Protein AF-A0AAP6BKJ6-F1 (afdb_monomer_lite)

Organism: NCBI:txid42234

pLDDT: mean 84.95, std 11.34, range [38.75, 95.5]

Structure (mmCIF, N/CA/C/O backbone):
data_AF-A0AAP6BKJ6-F1
#
_entry.id   AF-A0AAP6BKJ6-F1
#
loop_
_atom_site.group_PDB
_atom_site.id
_atom_site.type_symbol
_atom_site.label_atom_id
_atom_site.label_alt_id
_atom_site.label_comp_id
_atom_site.label_asym_id
_atom_site.label_entity_id
_atom_site.label_seq_id
_atom_site.pdbx_PDB_ins_code
_atom_site.Cartn_x
_atom_site.Cartn_y
_atom_site.Cartn_z
_atom_site.occupancy
_atom_site.B_iso_or_equiv
_atom_site.auth_seq_id
_atom_site.auth_comp_id
_atom_site.auth_asym_id
_atom_site.auth_atom_id
_atom_site.pdbx_PDB_model_num
ATOM 1 N N . MET A 1 1 ? 22.893 -10.523 -31.344 1.00 38.75 1 MET A N 1
ATOM 2 C CA . MET A 1 1 ? 22.260 -9.646 -30.336 1.00 38.75 1 MET A CA 1
ATOM 3 C C . MET A 1 1 ? 22.453 -10.293 -28.980 1.00 38.75 1 MET A C 1
ATOM 5 O O . MET A 1 1 ? 22.225 -11.489 -28.853 1.00 38.75 1 MET A O 1
ATOM 9 N N . SER A 1 2 ? 23.030 -9.544 -28.049 1.00 39.72 2 SER A N 1
ATOM 10 C CA . SER A 1 2 ? 23.683 -10.006 -26.824 1.00 39.72 2 SER A CA 1
ATOM 11 C C . SER A 1 2 ? 22.704 -10.563 -25.786 1.00 39.72 2 SER A C 1
ATOM 13 O O . SER A 1 2 ? 21.820 -9.877 -25.282 1.00 39.72 2 SER A O 1
ATOM 15 N N . THR A 1 3 ? 22.949 -11.812 -25.407 1.00 44.25 3 THR A N 1
ATOM 16 C CA . THR A 1 3 ? 22.310 -12.605 -24.345 1.00 44.25 3 THR A CA 1
ATOM 17 C C . THR A 1 3 ? 22.434 -11.997 -22.936 1.00 44.25 3 THR A C 1
ATOM 19 O O . THR A 1 3 ? 21.859 -12.519 -21.986 1.00 44.25 3 THR A O 1
ATOM 22 N N . GLU A 1 4 ? 23.152 -10.882 -22.778 1.00 43.00 4 GLU A N 1
ATOM 23 C CA . GLU A 1 4 ? 23.374 -10.203 -21.495 1.00 43.00 4 GLU A CA 1
ATOM 24 C C . GLU A 1 4 ? 22.176 -9.367 -21.023 1.00 43.00 4 GLU A C 1
ATOM 26 O O . GLU A 1 4 ? 21.979 -9.232 -19.814 1.00 43.00 4 GLU A O 1
ATOM 31 N N . LEU A 1 5 ? 21.316 -8.890 -21.934 1.00 44.06 5 LEU A N 1
ATOM 32 C CA . LEU A 1 5 ? 20.074 -8.175 -21.587 1.00 44.06 5 LEU A CA 1
ATOM 33 C C . LEU A 1 5 ? 19.079 -9.050 -20.805 1.00 44.06 5 LEU A C 1
ATOM 35 O O . LEU A 1 5 ? 18.274 -8.544 -20.026 1.00 44.06 5 LEU A O 1
ATOM 39 N N . VAL A 1 6 ? 19.195 -10.374 -20.940 1.00 47.41 6 VAL A N 1
ATOM 40 C CA . VAL A 1 6 ? 18.388 -11.361 -20.205 1.00 47.41 6 VAL A CA 1
ATOM 41 C C . VAL A 1 6 ? 18.840 -11.486 -18.740 1.00 47.41 6 VAL A C 1
ATOM 43 O O . VAL A 1 6 ? 18.079 -11.945 -17.892 1.00 47.41 6 VAL A O 1
ATOM 46 N N . SER A 1 7 ? 20.051 -11.033 -18.393 1.00 52.28 7 SER A N 1
ATOM 47 C CA . SER A 1 7 ? 20.597 -11.194 -17.037 1.00 52.28 7 SER A CA 1
ATOM 48 C C . SER A 1 7 ? 20.082 -10.163 -16.023 1.00 52.28 7 SER A C 1
ATOM 50 O O . SER A 1 7 ? 20.178 -10.391 -14.815 1.00 52.28 7 SER A O 1
ATOM 52 N N . ARG A 1 8 ? 19.520 -9.031 -16.481 1.00 65.62 8 ARG A N 1
ATOM 53 C CA . ARG A 1 8 ? 18.979 -7.966 -15.616 1.00 65.62 8 ARG A CA 1
ATOM 54 C C . ARG A 1 8 ? 17.754 -7.299 -16.255 1.00 65.62 8 ARG A C 1
ATOM 56 O O . ARG A 1 8 ? 17.889 -6.229 -16.843 1.00 65.62 8 ARG A O 1
ATOM 63 N N . PRO A 1 9 ? 16.548 -7.858 -16.075 1.00 69.69 9 PRO A N 1
ATOM 64 C CA . PRO A 1 9 ? 15.311 -7.331 -16.665 1.00 69.69 9 PRO A CA 1
ATOM 65 C C . PRO A 1 9 ? 15.037 -5.847 -16.376 1.00 69.69 9 PRO A C 1
ATOM 67 O O . PRO A 1 9 ? 14.490 -5.135 -17.208 1.00 69.69 9 PRO A O 1
ATOM 70 N N . VAL A 1 10 ? 15.481 -5.351 -15.217 1.00 70.62 10 VAL A N 1
ATOM 71 C CA . VAL A 1 10 ? 15.389 -3.927 -14.847 1.00 70.62 10 VAL A CA 1
ATOM 72 C C . VAL A 1 10 ? 16.230 -3.036 -15.772 1.00 70.62 10 VAL A C 1
ATOM 74 O O . VAL A 1 10 ? 15.776 -1.965 -16.162 1.00 70.62 10 VAL A O 1
ATOM 77 N N . MET A 1 11 ? 17.424 -3.490 -16.168 1.00 74.00 11 MET A N 1
ATOM 78 C CA . MET A 1 11 ? 18.285 -2.760 -17.106 1.00 74.00 11 MET A CA 1
ATOM 79 C C . MET A 1 11 ? 17.674 -2.716 -18.506 1.00 74.00 11 MET A C 1
ATOM 81 O O . MET A 1 11 ? 17.816 -1.711 -19.190 1.00 74.00 11 MET A O 1
ATOM 85 N N . ALA A 1 12 ? 16.961 -3.772 -18.913 1.00 78.56 12 ALA A N 1
ATOM 86 C CA . ALA A 1 12 ? 16.287 -3.817 -20.208 1.00 78.56 12 ALA A CA 1
ATOM 87 C C . ALA A 1 12 ? 15.182 -2.752 -20.318 1.00 78.56 12 ALA A C 1
ATOM 89 O O . ALA A 1 12 ? 15.051 -2.116 -21.358 1.00 78.56 12 ALA A O 1
ATOM 90 N N . VAL A 1 13 ? 14.434 -2.493 -19.237 1.00 81.75 13 VAL A N 1
ATOM 91 C CA . VAL A 1 13 ? 13.440 -1.404 -19.187 1.00 81.75 13 VAL A CA 1
ATOM 92 C C . VAL A 1 13 ? 14.108 -0.033 -19.309 1.00 81.75 13 VAL A C 1
ATOM 94 O O . VAL A 1 13 ? 13.631 0.827 -20.050 1.00 81.75 13 VAL A O 1
ATOM 97 N N . GLU A 1 14 ? 15.191 0.195 -18.562 1.00 79.12 14 GLU A N 1
ATOM 98 C CA . GLU A 1 14 ? 15.910 1.474 -18.578 1.00 79.12 14 GLU A CA 1
ATOM 99 C C . GLU A 1 14 ? 16.555 1.737 -19.943 1.00 79.12 14 GLU A C 1
ATOM 101 O O . GLU A 1 14 ? 16.423 2.839 -20.474 1.00 79.12 14 GLU A O 1
ATOM 106 N N . GLN A 1 15 ? 17.176 0.718 -20.537 1.00 83.81 15 GLN A N 1
ATOM 107 C CA . GLN A 1 15 ? 17.765 0.790 -21.870 1.00 83.81 15 GLN A CA 1
ATOM 108 C C . GLN A 1 15 ? 16.701 1.037 -22.943 1.00 83.81 15 GLN A C 1
ATOM 110 O O . GLN A 1 15 ? 16.871 1.935 -23.762 1.00 83.81 15 GLN A O 1
ATOM 115 N N . PHE A 1 16 ? 15.566 0.331 -22.891 1.00 85.19 16 PHE A N 1
ATOM 116 C CA . PHE A 1 16 ? 14.468 0.539 -23.836 1.00 85.19 16 PHE A CA 1
ATOM 117 C C . PHE A 1 16 ? 13.996 2.001 -23.848 1.00 85.19 16 PHE A C 1
ATOM 119 O O . PHE A 1 16 ? 13.832 2.594 -24.914 1.00 85.19 16 PHE A O 1
ATOM 126 N N . ARG A 1 17 ? 13.849 2.617 -22.663 1.00 83.56 17 ARG A N 1
ATOM 127 C CA . ARG A 1 17 ? 13.487 4.041 -22.542 1.00 83.56 17 ARG A CA 1
ATOM 128 C C . ARG A 1 17 ? 14.554 4.981 -23.103 1.00 83.56 17 ARG A C 1
ATOM 130 O O . ARG A 1 17 ? 14.202 6.019 -23.647 1.00 83.56 17 ARG A O 1
ATOM 137 N N . GLN A 1 18 ? 15.835 4.657 -22.940 1.00 85.50 18 GLN A N 1
ATOM 138 C CA . GLN A 1 18 ? 16.924 5.469 -23.495 1.00 85.50 18 GLN A CA 1
ATOM 139 C C . GLN A 1 18 ? 16.952 5.410 -25.026 1.00 85.50 18 GLN A C 1
ATOM 141 O O . GLN A 1 18 ? 17.227 6.420 -25.664 1.00 85.50 18 GLN A O 1
ATOM 146 N N . GLU A 1 19 ? 16.646 4.248 -25.603 1.00 86.62 19 GLU A N 1
ATOM 147 C CA . GLU A 1 19 ? 16.656 4.030 -27.053 1.00 86.62 19 GLU A CA 1
ATOM 148 C C . GLU A 1 19 ? 15.455 4.672 -27.767 1.00 86.62 19 GLU A C 1
ATOM 150 O O . GLU A 1 19 ? 15.617 5.188 -28.869 1.00 86.62 19 GLU A O 1
ATOM 155 N N . HIS A 1 20 ? 14.271 4.682 -27.141 1.00 86.06 20 HIS A N 1
ATOM 156 C CA . HIS A 1 20 ? 13.017 5.126 -27.777 1.00 86.06 20 HIS A CA 1
ATOM 157 C C . HIS A 1 20 ? 12.578 6.542 -27.369 1.00 86.06 20 HIS A C 1
ATOM 159 O O . HIS A 1 20 ? 11.545 7.024 -27.824 1.00 86.06 20 HIS A O 1
ATOM 165 N N . GLY A 1 21 ? 13.351 7.231 -26.524 1.00 82.44 21 GLY A N 1
ATOM 166 C CA . GLY A 1 21 ? 13.075 8.613 -26.131 1.00 82.44 21 GLY A CA 1
ATOM 167 C C . GLY A 1 21 ? 11.824 8.776 -25.259 1.00 82.44 21 GLY A C 1
ATOM 168 O O . GLY A 1 21 ? 11.444 7.878 -24.499 1.00 82.44 21 GLY A O 1
ATOM 169 N N . ASP A 1 22 ? 11.202 9.954 -25.325 1.00 83.56 22 ASP A N 1
ATOM 170 C CA . ASP A 1 22 ? 10.054 10.297 -24.483 1.00 83.56 22 ASP A CA 1
ATOM 171 C C . ASP A 1 22 ? 8.813 9.473 -24.830 1.00 83.56 22 ASP A C 1
ATOM 173 O O . ASP A 1 22 ? 8.519 9.225 -25.998 1.00 83.56 22 ASP A O 1
ATOM 177 N N . VAL A 1 23 ? 8.045 9.109 -23.799 1.00 79.25 23 VAL A N 1
ATOM 178 C CA . VAL A 1 23 ? 6.846 8.256 -23.912 1.00 79.25 23 VAL A CA 1
ATOM 179 C C . VAL A 1 23 ? 5.826 8.821 -24.902 1.00 79.25 23 VAL A C 1
ATOM 181 O O . VAL A 1 23 ? 5.151 8.063 -25.588 1.00 79.25 23 VAL A O 1
ATOM 184 N N . ASP A 1 24 ? 5.755 10.146 -25.026 1.00 82.50 24 ASP A N 1
ATOM 185 C CA . ASP A 1 24 ? 4.833 10.829 -25.937 1.00 82.50 24 ASP A CA 1
ATOM 186 C C . ASP A 1 24 ? 5.165 10.592 -27.424 1.00 82.50 24 ASP A C 1
ATOM 188 O O . ASP A 1 24 ? 4.322 10.824 -28.289 1.00 82.50 24 ASP A O 1
ATOM 192 N N . SER A 1 25 ? 6.377 10.114 -27.729 1.00 85.25 25 SER A N 1
ATOM 193 C CA . SER A 1 25 ? 6.813 9.739 -29.083 1.00 85.25 25 SER A CA 1
ATOM 194 C C . SER A 1 25 ? 6.706 8.243 -29.380 1.00 85.25 25 SER A C 1
ATOM 196 O O . SER A 1 25 ? 7.019 7.817 -30.491 1.00 85.25 25 SER A O 1
ATOM 198 N N . TRP A 1 26 ? 6.267 7.440 -28.410 1.00 90.31 26 TRP A N 1
ATOM 199 C CA . TRP A 1 26 ? 6.225 5.991 -28.562 1.00 90.31 26 TRP A CA 1
ATOM 200 C C . TRP A 1 26 ? 5.086 5.553 -29.475 1.00 90.31 26 TRP A C 1
ATOM 202 O O . TRP A 1 26 ? 3.950 6.025 -29.373 1.00 90.31 26 TRP A O 1
ATOM 212 N N . SER A 1 27 ? 5.378 4.588 -30.345 1.00 90.69 27 SER A N 1
ATOM 213 C CA . SER A 1 27 ? 4.337 3.887 -31.087 1.00 90.69 27 SER A CA 1
ATOM 214 C C . SER A 1 27 ? 3.535 2.959 -30.163 1.00 90.69 27 SER A C 1
ATOM 216 O O . SER A 1 27 ? 3.947 2.634 -29.046 1.00 90.69 27 SER A O 1
ATOM 218 N N . SER A 1 28 ? 2.388 2.469 -30.641 1.00 88.56 28 SER A N 1
ATOM 219 C CA . SER A 1 28 ? 1.618 1.448 -29.915 1.00 88.56 28 SER A CA 1
ATOM 220 C C . SER A 1 28 ? 2.429 0.170 -29.675 1.00 88.56 28 SER A C 1
ATOM 222 O O . SER A 1 28 ? 2.273 -0.468 -28.639 1.00 88.56 28 SER A O 1
ATOM 224 N N . VAL A 1 29 ? 3.327 -0.174 -30.604 1.00 88.44 29 VAL A N 1
ATOM 225 C CA . VAL A 1 29 ? 4.217 -1.336 -30.490 1.00 88.44 29 VAL A CA 1
ATOM 226 C C . VAL A 1 29 ? 5.274 -1.101 -29.412 1.00 88.44 29 VAL A C 1
ATOM 228 O O . VAL A 1 29 ? 5.500 -1.978 -28.581 1.00 88.44 29 VAL A O 1
ATOM 231 N N . ASP A 1 30 ? 5.868 0.094 -29.359 1.00 87.50 30 ASP A N 1
ATOM 232 C CA . ASP A 1 30 ? 6.845 0.440 -28.318 1.00 87.50 30 ASP A CA 1
ATOM 233 C C . ASP A 1 30 ? 6.208 0.399 -26.929 1.00 87.50 30 ASP A C 1
ATOM 235 O O . ASP A 1 30 ? 6.808 -0.084 -25.967 1.00 87.50 30 ASP A O 1
ATOM 239 N N . TRP A 1 31 ? 4.954 0.848 -26.832 1.00 87.50 31 TRP A N 1
ATOM 240 C CA . TRP A 1 31 ? 4.179 0.755 -25.605 1.00 87.50 31 TRP A CA 1
ATOM 241 C C . TRP A 1 31 ? 3.956 -0.700 -25.170 1.00 87.50 31 TRP A C 1
ATOM 243 O O . TRP A 1 31 ? 4.204 -1.030 -24.011 1.00 87.50 31 TRP A O 1
ATOM 253 N N . GLU A 1 32 ? 3.537 -1.586 -26.076 1.00 88.19 32 GLU A N 1
ATOM 254 C CA . GLU A 1 32 ? 3.337 -3.013 -25.778 1.00 88.19 32 GLU A CA 1
ATOM 255 C C . GLU A 1 32 ? 4.636 -3.708 -25.347 1.00 88.19 32 GLU A C 1
ATOM 257 O O . GLU A 1 32 ? 4.659 -4.430 -24.345 1.00 88.19 32 GLU A O 1
ATOM 262 N N . VAL A 1 33 ? 5.742 -3.455 -26.054 1.00 86.69 33 VAL A N 1
ATOM 263 C CA . VAL A 1 33 ? 7.060 -4.000 -25.699 1.00 86.69 33 VAL A CA 1
ATOM 264 C C . VAL A 1 33 ? 7.503 -3.481 -24.333 1.00 86.69 33 VAL A C 1
ATOM 266 O O . VAL A 1 33 ? 7.953 -4.266 -23.493 1.00 86.69 33 VAL A O 1
ATOM 269 N N . HIS A 1 34 ? 7.315 -2.189 -24.060 1.00 86.12 34 HIS A N 1
ATOM 270 C CA . HIS A 1 34 ? 7.621 -1.613 -22.757 1.00 86.12 34 HIS A CA 1
ATOM 271 C C . HIS A 1 34 ? 6.796 -2.243 -21.629 1.00 86.12 34 HIS A C 1
ATOM 273 O O . HIS A 1 34 ? 7.352 -2.552 -20.574 1.00 86.12 34 HIS A O 1
ATOM 279 N N . GLN A 1 35 ? 5.492 -2.467 -21.834 1.00 86.75 35 GLN A N 1
ATOM 280 C CA . GLN A 1 35 ? 4.629 -3.124 -20.844 1.00 86.75 35 GLN A CA 1
ATOM 281 C C . GLN A 1 35 ? 5.111 -4.546 -20.535 1.00 86.75 35 GLN A C 1
ATOM 283 O O . GLN A 1 35 ? 5.244 -4.900 -19.363 1.00 86.75 35 GLN A O 1
ATOM 288 N N . ASN A 1 36 ? 5.466 -5.323 -21.561 1.00 86.44 36 ASN A N 1
ATOM 289 C CA . ASN A 1 36 ? 6.007 -6.672 -21.381 1.00 86.44 36 ASN A CA 1
ATOM 290 C C . ASN A 1 36 ? 7.334 -6.656 -20.607 1.00 86.44 36 ASN A C 1
ATOM 292 O O . ASN A 1 36 ? 7.530 -7.436 -19.673 1.00 86.44 36 ASN A O 1
ATOM 296 N N . LEU A 1 37 ? 8.243 -5.735 -20.942 1.00 83.88 37 LEU A N 1
ATOM 297 C CA . LEU A 1 37 ? 9.508 -5.575 -20.219 1.00 83.88 37 LEU A CA 1
ATOM 298 C C . LEU A 1 37 ? 9.284 -5.164 -18.760 1.00 83.88 37 LEU A C 1
ATOM 300 O O . LEU A 1 37 ? 9.953 -5.685 -17.866 1.00 83.88 37 LEU A O 1
ATOM 304 N N . MET A 1 38 ? 8.328 -4.270 -18.504 1.00 83.44 38 MET A N 1
ATOM 305 C CA . MET A 1 38 ? 7.940 -3.858 -17.156 1.00 83.44 38 MET A CA 1
ATOM 306 C C . MET A 1 38 ? 7.366 -5.020 -16.346 1.00 83.44 38 MET A C 1
ATOM 308 O O . MET A 1 38 ? 7.751 -5.192 -15.191 1.00 83.44 38 MET A O 1
ATOM 312 N N . GLU A 1 39 ? 6.493 -5.840 -16.932 1.00 84.19 39 GLU A N 1
ATOM 313 C CA . GLU A 1 39 ? 5.933 -7.020 -16.269 1.00 84.19 39 GLU A CA 1
ATOM 314 C C . GLU A 1 39 ? 7.035 -8.010 -15.865 1.00 84.19 39 GLU A C 1
ATOM 316 O O . GLU A 1 39 ? 7.102 -8.442 -14.708 1.00 84.19 39 GLU A O 1
ATOM 321 N N . ILE A 1 40 ? 7.968 -8.291 -16.781 1.00 81.38 40 ILE A N 1
ATOM 322 C CA . ILE A 1 40 ? 9.125 -9.148 -16.504 1.00 81.38 40 ILE A CA 1
ATOM 323 C C . ILE A 1 40 ? 10.004 -8.517 -15.416 1.00 81.38 40 ILE A C 1
ATOM 325 O O . ILE A 1 40 ? 10.401 -9.203 -14.473 1.00 81.38 40 ILE A O 1
ATOM 329 N N . ALA A 1 41 ? 10.298 -7.217 -15.491 1.00 81.62 41 ALA A N 1
ATOM 330 C CA . ALA A 1 41 ? 11.128 -6.531 -14.502 1.00 81.62 41 ALA A CA 1
ATOM 331 C C . ALA A 1 41 ? 10.510 -6.561 -13.097 1.00 81.62 41 ALA A C 1
ATOM 333 O O . ALA A 1 41 ? 11.206 -6.876 -12.129 1.00 81.62 41 ALA A O 1
ATOM 334 N N . VAL A 1 42 ? 9.199 -6.329 -12.991 1.00 83.06 42 VAL A N 1
ATOM 335 C CA . VAL A 1 42 ? 8.438 -6.407 -11.735 1.00 83.06 42 VAL A CA 1
ATOM 336 C C . VAL A 1 42 ? 8.536 -7.797 -11.107 1.00 83.06 42 VAL A C 1
ATOM 338 O O . VAL A 1 42 ? 8.655 -7.911 -9.885 1.00 83.06 42 VAL A O 1
ATOM 341 N N . ALA A 1 43 ? 8.522 -8.858 -11.916 1.00 80.50 43 ALA A N 1
ATOM 342 C CA . ALA A 1 43 ? 8.652 -10.226 -11.422 1.00 80.50 43 ALA A CA 1
ATOM 343 C C . ALA A 1 43 ? 10.044 -10.528 -10.828 1.00 80.50 43 ALA A C 1
ATOM 345 O O . ALA A 1 43 ? 10.163 -11.377 -9.943 1.00 80.50 43 ALA A O 1
ATOM 346 N N . HIS A 1 44 ? 11.089 -9.825 -11.275 1.00 80.88 44 HIS A N 1
ATOM 347 C CA . HIS A 1 44 ? 12.476 -10.106 -10.892 1.00 80.88 44 HIS A CA 1
ATOM 348 C C . HIS A 1 44 ? 12.993 -9.257 -9.724 1.00 80.88 44 HIS A C 1
ATOM 350 O O . HIS A 1 44 ? 13.998 -9.622 -9.109 1.00 80.88 44 HIS A O 1
ATOM 356 N N . GLY A 1 45 ? 12.314 -8.166 -9.362 1.00 78.62 45 GLY A N 1
ATOM 357 C CA . GLY A 1 45 ? 12.628 -7.420 -8.147 1.00 78.62 45 GLY A CA 1
ATOM 358 C C . GLY A 1 45 ? 12.315 -5.927 -8.214 1.00 78.62 45 GLY A C 1
ATOM 359 O O . GLY A 1 45 ? 11.672 -5.461 -9.152 1.00 78.62 45 GLY A O 1
ATOM 360 N N . PRO A 1 46 ? 12.762 -5.161 -7.201 1.00 82.50 46 PRO A N 1
ATOM 361 C CA . PRO A 1 46 ? 12.500 -3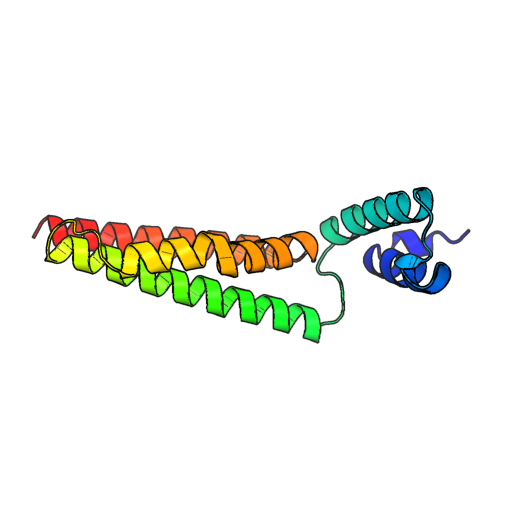.735 -7.128 1.00 82.50 46 PRO A CA 1
ATOM 362 C C . PRO A 1 46 ? 13.160 -2.976 -8.289 1.00 82.50 46 PRO A C 1
ATOM 364 O O . PRO A 1 46 ? 14.373 -3.040 -8.475 1.00 82.50 46 PRO A O 1
ATOM 367 N N . ILE A 1 47 ? 12.356 -2.210 -9.022 1.00 81.38 47 ILE A N 1
ATOM 368 C CA . ILE A 1 47 ? 12.766 -1.386 -10.160 1.00 81.38 47 ILE A CA 1
ATOM 369 C C . ILE A 1 47 ? 13.294 -0.030 -9.671 1.00 81.38 47 ILE A C 1
ATOM 371 O O . ILE A 1 47 ? 12.651 0.669 -8.875 1.00 81.38 47 ILE A O 1
ATOM 375 N N . GLY A 1 48 ? 14.449 0.378 -10.195 1.00 75.38 48 GLY A N 1
ATOM 376 C CA . GLY A 1 48 ? 15.102 1.654 -9.907 1.00 75.38 48 GLY A CA 1
ATOM 377 C C . GLY A 1 48 ? 16.057 1.626 -8.708 1.00 75.38 48 GLY A C 1
ATOM 378 O O . GLY A 1 48 ? 16.150 0.660 -7.951 1.00 75.38 48 GLY A O 1
ATOM 379 N N . GLY A 1 49 ? 16.791 2.727 -8.531 1.00 80.12 49 GLY A N 1
ATOM 380 C CA . GLY A 1 49 ? 17.872 2.818 -7.547 1.00 80.12 49 GLY A CA 1
ATOM 381 C C . GLY A 1 49 ? 17.441 2.675 -6.079 1.00 80.12 49 GLY A C 1
ATOM 382 O O . GLY A 1 49 ? 16.285 2.893 -5.703 1.00 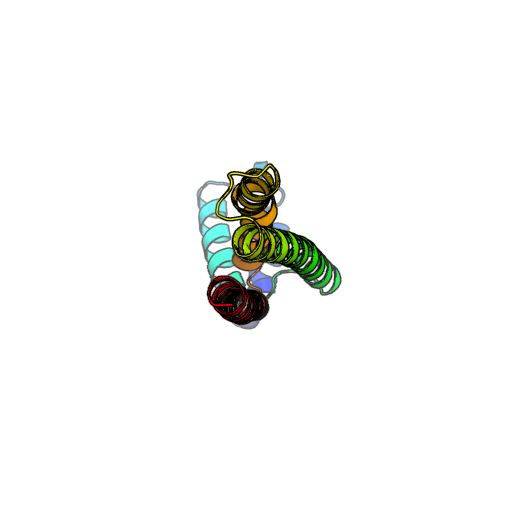80.12 49 GLY A O 1
ATOM 383 N N . LEU A 1 50 ? 18.420 2.386 -5.211 1.00 84.56 50 LEU A N 1
ATOM 384 C CA . LEU A 1 50 ? 18.226 2.153 -3.770 1.00 84.56 50 LEU A CA 1
ATOM 385 C C . LEU A 1 50 ? 17.427 3.261 -3.069 1.00 84.56 50 LEU A C 1
ATOM 387 O O . LEU A 1 50 ? 16.544 2.965 -2.266 1.00 84.56 50 LEU A O 1
ATOM 391 N N . ARG A 1 51 ? 17.695 4.535 -3.391 1.00 86.62 51 ARG A N 1
ATOM 392 C CA . ARG A 1 51 ? 16.991 5.686 -2.797 1.00 86.62 51 ARG A CA 1
ATOM 393 C C . ARG A 1 51 ? 15.506 5.713 -3.160 1.00 86.62 51 ARG A C 1
ATOM 395 O O . ARG A 1 51 ? 14.676 5.952 -2.288 1.00 86.62 51 ARG A O 1
ATOM 402 N N . ALA A 1 52 ? 15.166 5.435 -4.419 1.00 85.31 52 ALA A N 1
ATOM 403 C CA . ALA A 1 52 ? 13.778 5.401 -4.874 1.00 85.31 52 ALA A CA 1
ATOM 404 C C . ALA A 1 52 ? 13.012 4.251 -4.203 1.00 85.31 52 ALA A C 1
ATOM 406 O O . ALA A 1 52 ? 11.901 4.446 -3.707 1.00 85.31 52 ALA A O 1
ATOM 407 N N . THR A 1 53 ? 13.643 3.078 -4.108 1.00 89.00 53 THR A N 1
ATOM 408 C CA . THR A 1 53 ? 13.095 1.921 -3.390 1.00 89.00 53 THR A CA 1
ATOM 409 C C . THR A 1 53 ? 12.879 2.233 -1.910 1.00 89.00 53 THR A C 1
ATOM 411 O O . THR A 1 53 ? 11.773 2.048 -1.404 1.00 89.00 53 THR A O 1
ATOM 414 N N . ALA A 1 54 ? 13.879 2.789 -1.221 1.00 90.25 54 ALA A N 1
ATOM 415 C CA . ALA A 1 54 ? 13.758 3.183 0.182 1.00 90.25 54 ALA A CA 1
ATOM 416 C C . ALA A 1 54 ? 12.641 4.218 0.406 1.00 90.25 54 ALA A C 1
ATOM 418 O O . ALA A 1 54 ? 11.844 4.065 1.329 1.00 90.25 54 ALA A O 1
ATOM 419 N N . GLY A 1 55 ? 12.528 5.222 -0.470 1.00 92.44 55 GLY A N 1
ATOM 420 C CA . GLY A 1 55 ? 11.463 6.224 -0.410 1.00 92.44 55 GLY A CA 1
ATOM 421 C C . GLY A 1 55 ? 10.066 5.610 -0.539 1.00 92.44 55 GLY A C 1
ATOM 422 O O . GLY A 1 55 ? 9.189 5.897 0.276 1.00 92.44 55 GLY A O 1
ATOM 423 N N . ARG A 1 56 ? 9.858 4.703 -1.505 1.00 91.19 56 ARG A N 1
ATOM 424 C CA . ARG A 1 56 ? 8.579 3.981 -1.656 1.00 91.19 56 ARG A CA 1
ATOM 425 C C . ARG A 1 56 ? 8.245 3.145 -0.420 1.00 91.19 56 ARG A C 1
ATOM 427 O O . ARG A 1 56 ? 7.111 3.192 0.054 1.00 91.19 56 ARG A O 1
ATOM 434 N N . ARG A 1 57 ? 9.232 2.429 0.128 1.00 94.12 57 ARG A N 1
ATOM 435 C CA . ARG A 1 57 ? 9.071 1.637 1.356 1.00 94.12 57 ARG A CA 1
ATOM 436 C C . ARG A 1 57 ? 8.690 2.502 2.552 1.00 94.12 57 ARG A C 1
ATOM 438 O O . ARG A 1 57 ? 7.756 2.155 3.268 1.00 94.12 57 ARG A O 1
ATOM 445 N N . ALA A 1 58 ? 9.366 3.634 2.745 1.00 94.62 58 ALA A N 1
ATOM 446 C CA . ALA A 1 58 ? 9.078 4.563 3.833 1.00 94.62 58 ALA A CA 1
ATOM 447 C C . ALA A 1 58 ? 7.643 5.103 3.750 1.00 94.62 58 ALA A C 1
ATOM 449 O O . ALA A 1 58 ? 6.917 5.065 4.742 1.00 94.62 58 ALA A O 1
ATOM 450 N N . VAL A 1 59 ? 7.198 5.519 2.557 1.00 93.62 59 VAL A N 1
ATOM 451 C CA . VAL A 1 59 ? 5.812 5.964 2.334 1.00 93.62 59 VAL A CA 1
ATOM 452 C C . VAL A 1 59 ? 4.816 4.864 2.696 1.00 93.62 59 VAL A C 1
ATOM 454 O O . VAL A 1 59 ? 3.846 5.133 3.400 1.00 93.62 59 VAL A O 1
ATOM 457 N N . ALA A 1 60 ? 5.061 3.624 2.264 1.00 93.75 60 ALA A N 1
ATOM 458 C CA . ALA A 1 60 ? 4.191 2.505 2.604 1.00 93.75 60 ALA A CA 1
ATOM 459 C C . ALA A 1 60 ? 4.129 2.270 4.121 1.00 93.75 60 ALA A C 1
ATOM 461 O O . ALA A 1 60 ? 3.037 2.188 4.676 1.00 93.75 60 ALA A O 1
ATOM 462 N N . VAL A 1 61 ? 5.274 2.237 4.810 1.00 95.50 61 VAL A N 1
ATOM 463 C CA . VAL A 1 61 ? 5.326 2.056 6.272 1.00 95.50 61 VAL A CA 1
ATOM 464 C C . VAL A 1 61 ? 4.539 3.142 6.996 1.00 95.50 61 VAL A C 1
ATOM 466 O O . VAL A 1 61 ? 3.751 2.822 7.881 1.00 95.50 61 VAL A O 1
ATOM 469 N N . VAL A 1 62 ? 4.703 4.407 6.606 1.00 95.50 62 VAL A N 1
ATOM 470 C CA . VAL A 1 62 ? 3.976 5.526 7.221 1.00 95.50 62 VAL A CA 1
ATOM 471 C C . VAL A 1 62 ? 2.470 5.380 7.012 1.00 95.50 62 VAL A C 1
ATOM 473 O O . VAL A 1 62 ? 1.707 5.475 7.971 1.00 95.50 62 VAL A O 1
ATOM 476 N N . VAL A 1 63 ? 2.029 5.108 5.781 1.00 93.81 63 VAL A N 1
ATOM 477 C CA . VAL A 1 63 ? 0.599 5.001 5.457 1.00 93.81 63 VAL A CA 1
ATOM 478 C C . VAL A 1 63 ? -0.048 3.803 6.155 1.00 93.81 63 VAL A C 1
ATOM 480 O O . VAL A 1 63 ? -1.095 3.958 6.783 1.00 93.81 63 VAL A O 1
ATOM 483 N N . PHE A 1 64 ? 0.567 2.619 6.086 1.00 92.69 64 PHE A N 1
ATOM 484 C CA . PHE A 1 64 ? 0.022 1.416 6.719 1.00 92.69 64 PHE A CA 1
ATOM 485 C C . PHE A 1 64 ? 0.127 1.459 8.242 1.00 92.69 64 PHE A C 1
ATOM 487 O O . PHE A 1 64 ? -0.794 1.010 8.918 1.00 92.69 64 PHE A O 1
ATOM 494 N N . GLY A 1 65 ? 1.195 2.040 8.791 1.00 94.44 65 GLY A N 1
ATOM 495 C CA . GLY A 1 65 ? 1.325 2.272 10.227 1.00 94.44 65 GLY A CA 1
ATOM 496 C C . GLY A 1 65 ? 0.236 3.210 10.744 1.00 94.44 65 GLY A C 1
ATOM 497 O O . GLY A 1 65 ? -0.432 2.898 11.727 1.00 94.44 65 GLY A O 1
ATOM 498 N N . TYR A 1 66 ? -0.017 4.313 10.037 1.00 93.50 66 TYR A N 1
ATOM 499 C CA . TYR A 1 66 ? -1.101 5.231 10.376 1.00 93.50 66 TYR A CA 1
ATOM 500 C C . TYR A 1 66 ? -2.481 4.559 10.295 1.00 93.50 66 TYR A C 1
ATOM 502 O O . TYR A 1 66 ? -3.277 4.665 11.229 1.00 93.50 66 TYR A O 1
ATOM 510 N N . ALA A 1 67 ? -2.751 3.807 9.222 1.00 92.81 67 ALA A N 1
ATOM 511 C CA . ALA A 1 67 ? -3.990 3.041 9.081 1.00 92.81 67 ALA A CA 1
ATOM 512 C C . ALA A 1 67 ? -4.162 2.006 10.206 1.00 92.81 67 ALA A C 1
ATOM 514 O O . ALA A 1 67 ? -5.254 1.864 10.750 1.00 92.81 67 ALA A O 1
ATOM 515 N N . PHE A 1 68 ? -3.084 1.322 10.597 1.00 94.38 68 PHE A N 1
ATOM 516 C CA . PHE A 1 68 ? -3.104 0.363 11.697 1.00 94.38 68 PHE A CA 1
ATOM 517 C C . PHE A 1 68 ? -3.453 1.022 13.037 1.00 94.38 68 PHE A C 1
ATOM 519 O O . PHE A 1 68 ? -4.277 0.494 13.779 1.00 94.38 68 PHE A O 1
ATOM 526 N N . VAL A 1 69 ? -2.885 2.193 13.335 1.00 93.38 69 VAL A N 1
ATOM 527 C CA . VAL A 1 69 ? -3.220 2.940 14.558 1.00 93.38 69 VAL A CA 1
ATOM 528 C C . VAL A 1 69 ? -4.693 3.351 14.558 1.00 93.38 69 VAL A C 1
ATOM 530 O O . VAL A 1 69 ? -5.379 3.150 15.557 1.00 93.38 69 VAL A O 1
ATOM 533 N N . LEU A 1 70 ? -5.207 3.871 13.439 1.00 92.00 70 LEU A N 1
ATOM 534 C CA . LEU A 1 70 ? -6.628 4.213 13.315 1.00 92.00 70 LEU A CA 1
ATOM 535 C C . LEU A 1 70 ? -7.531 2.999 13.537 1.00 92.00 70 LEU A C 1
ATOM 537 O O . LEU A 1 70 ? -8.528 3.110 14.251 1.00 92.00 70 LEU A O 1
ATOM 541 N N . TYR A 1 71 ? -7.176 1.855 12.949 1.00 92.75 71 TYR A N 1
ATOM 542 C CA . TYR A 1 71 ? -7.873 0.589 13.159 1.00 92.75 71 TYR A CA 1
ATOM 543 C C . TYR A 1 71 ? -7.887 0.202 14.638 1.00 92.75 71 TYR A C 1
ATOM 545 O O . TYR A 1 71 ? -8.957 0.034 15.213 1.00 92.75 71 TYR A O 1
ATOM 553 N N . ALA A 1 72 ? -6.715 0.160 15.277 1.00 93.06 72 ALA A N 1
ATOM 554 C CA . ALA A 1 72 ? -6.585 -0.218 16.679 1.00 93.06 72 ALA A CA 1
ATOM 555 C C . ALA A 1 72 ? -7.420 0.675 17.605 1.00 93.06 72 ALA A C 1
ATOM 557 O O . ALA A 1 72 ? -8.150 0.172 18.454 1.00 93.06 72 ALA A O 1
ATOM 558 N N . VAL A 1 73 ? -7.365 1.997 17.417 1.00 92.00 73 VAL A N 1
ATOM 559 C CA . VAL A 1 73 ? -8.165 2.934 18.217 1.00 92.00 73 VAL A CA 1
ATOM 560 C C . VAL A 1 73 ? -9.658 2.717 17.978 1.00 92.00 73 VAL A C 1
ATOM 562 O O . VAL A 1 73 ? -10.432 2.714 18.932 1.00 92.00 73 VAL A O 1
ATOM 565 N N . THR A 1 74 ? -10.072 2.513 16.729 1.00 89.81 74 THR A N 1
ATOM 566 C CA . THR A 1 74 ? -11.482 2.289 16.375 1.00 89.81 74 THR A CA 1
ATOM 567 C C . THR A 1 74 ? -12.027 1.012 17.015 1.00 89.81 74 THR A C 1
ATOM 569 O O . THR A 1 74 ? -13.094 1.041 17.625 1.00 89.81 74 THR A O 1
ATOM 572 N N . GLU A 1 75 ? -11.276 -0.084 16.939 1.00 89.81 75 GLU A N 1
ATOM 573 C CA . GLU A 1 75 ? -11.666 -1.369 17.522 1.00 89.81 75 GLU A CA 1
ATOM 574 C C . GLU A 1 75 ? -11.706 -1.319 19.051 1.00 89.81 75 GLU A C 1
ATOM 576 O O . GLU A 1 75 ? -12.697 -1.714 19.662 1.00 89.81 75 GLU A O 1
ATOM 581 N N . LEU A 1 76 ? -10.669 -0.772 19.690 1.00 89.62 76 LEU A N 1
ATOM 582 C CA . LEU A 1 76 ? -10.608 -0.700 21.153 1.00 89.62 76 LEU A CA 1
ATOM 583 C C . LEU A 1 76 ? -11.676 0.237 21.729 1.00 89.62 76 LEU A C 1
ATOM 585 O O . LEU A 1 76 ? -12.284 -0.068 22.752 1.00 89.62 76 LEU A O 1
ATOM 589 N N . THR A 1 77 ? -11.943 1.372 21.076 1.00 88.62 77 THR A N 1
ATOM 590 C CA . THR A 1 77 ? -13.018 2.279 21.515 1.00 88.62 77 THR A CA 1
ATOM 591 C C . THR A 1 77 ? -14.394 1.651 21.347 1.00 88.62 77 THR A C 1
ATOM 593 O O . THR A 1 77 ? -15.222 1.794 22.247 1.00 88.62 77 THR A O 1
ATOM 596 N N . SER A 1 78 ? -14.615 0.918 20.253 1.00 87.62 78 SER A N 1
ATOM 597 C CA . SER A 1 78 ? -15.857 0.170 20.032 1.00 87.62 78 SER A CA 1
ATOM 598 C C . SER A 1 78 ? -16.033 -0.946 21.060 1.00 87.62 78 SER A C 1
ATOM 600 O O . SER A 1 78 ? -17.150 -1.181 21.510 1.00 87.62 78 SER A O 1
ATOM 602 N N . ALA A 1 79 ? -14.942 -1.585 21.492 1.00 86.69 79 ALA A N 1
ATOM 603 C CA . ALA A 1 79 ? -14.997 -2.601 22.536 1.00 86.69 79 ALA A CA 1
ATOM 604 C C . ALA A 1 79 ? -15.360 -2.027 23.918 1.00 86.69 79 ALA A C 1
ATOM 606 O O . ALA A 1 79 ? -16.065 -2.654 24.695 1.00 86.69 79 ALA A O 1
ATOM 607 N N . ILE A 1 80 ? -14.903 -0.811 24.233 1.00 86.88 80 ILE A N 1
ATOM 608 C CA . ILE A 1 80 ? -15.162 -0.181 25.539 1.00 86.88 80 ILE A CA 1
ATOM 609 C C . ILE A 1 80 ? -16.539 0.495 25.587 1.00 86.88 80 ILE A C 1
ATOM 611 O O . ILE A 1 80 ? -17.202 0.492 26.620 1.00 86.88 80 ILE A O 1
ATOM 615 N N . ARG A 1 81 ? -16.954 1.151 24.498 1.00 85.75 81 ARG A N 1
ATOM 616 C CA . ARG A 1 81 ? -18.140 2.031 24.475 1.00 85.75 81 ARG A CA 1
ATOM 617 C C . ARG A 1 81 ? -19.314 1.465 23.676 1.00 85.75 81 ARG A C 1
ATOM 619 O O . ARG A 1 81 ? -20.346 2.127 23.568 1.00 85.75 81 ARG A O 1
ATOM 626 N N . GLY A 1 82 ? -19.155 0.270 23.114 1.00 80.81 82 GLY A N 1
ATOM 627 C CA . GLY A 1 82 ? -20.075 -0.311 22.146 1.00 80.81 82 GLY A CA 1
ATOM 628 C C . GLY A 1 82 ? -19.850 0.214 20.719 1.00 80.81 82 GLY A C 1
ATOM 629 O O . GLY A 1 82 ? -19.167 1.223 20.510 1.00 80.81 82 GLY A O 1
ATOM 630 N N . PRO A 1 83 ? -20.419 -0.467 19.709 1.00 75.88 83 PRO A N 1
ATOM 631 C CA . PRO A 1 83 ? -20.227 -0.125 18.306 1.00 75.88 83 PRO A CA 1
ATOM 632 C C . PRO A 1 83 ? -20.849 1.238 17.994 1.00 75.88 83 PRO A C 1
ATOM 634 O O . PRO A 1 83 ? -22.066 1.413 18.050 1.00 75.88 83 PRO A O 1
ATOM 637 N N . GLN A 1 84 ? -20.010 2.208 17.631 1.00 68.69 84 GLN A N 1
ATOM 638 C CA . GLN A 1 84 ? -20.457 3.520 17.173 1.00 68.69 84 GLN A CA 1
ATOM 639 C C . GLN A 1 84 ? -19.757 3.884 15.862 1.00 68.69 84 GLN A C 1
ATOM 641 O O . GLN A 1 84 ? -18.533 3.757 15.764 1.00 68.69 84 GLN A O 1
ATOM 646 N N . PRO A 1 85 ? -20.489 4.373 14.844 1.00 66.19 85 PRO A N 1
ATOM 647 C CA . PRO A 1 85 ? -19.867 4.906 13.643 1.00 66.19 85 PRO A CA 1
ATOM 648 C C . PRO A 1 85 ? -19.120 6.191 14.008 1.00 66.19 85 PRO A C 1
ATOM 650 O O . PRO A 1 85 ? -19.699 7.265 14.157 1.00 66.19 85 PRO A O 1
ATOM 653 N N . THR A 1 86 ? -17.807 6.080 14.179 1.00 75.25 86 THR A N 1
ATOM 654 C CA . THR A 1 86 ? -16.960 7.223 14.512 1.00 75.25 86 THR A CA 1
ATOM 655 C C . THR A 1 86 ? -16.375 7.852 13.250 1.00 75.25 86 THR A C 1
ATOM 657 O O . THR A 1 86 ? -16.191 7.208 12.213 1.00 75.25 86 THR A O 1
ATOM 660 N N . ARG A 1 87 ? -15.985 9.129 13.352 1.00 83.44 87 ARG A N 1
ATOM 661 C CA . ARG A 1 87 ? -15.167 9.795 12.322 1.00 83.44 87 ARG A CA 1
ATOM 662 C C . ARG A 1 87 ? -13.886 9.005 12.000 1.00 83.44 87 ARG A C 1
ATOM 664 O O . ARG A 1 87 ? -13.388 9.107 10.883 1.00 83.44 87 ARG A O 1
ATOM 671 N N . LEU A 1 88 ? -13.384 8.204 12.946 1.00 83.12 88 LEU A N 1
ATOM 672 C CA . LEU A 1 88 ? -12.205 7.352 12.775 1.00 83.12 88 LEU A CA 1
ATOM 673 C C . LEU A 1 88 ? -12.449 6.218 11.773 1.00 83.12 88 LEU A C 1
ATOM 675 O O . LEU A 1 88 ? -11.601 6.012 10.911 1.00 83.12 88 LEU A O 1
ATOM 679 N N . VAL A 1 89 ? -13.620 5.569 11.802 1.00 84.94 89 VAL A N 1
ATOM 680 C CA . VAL A 1 89 ? -14.011 4.543 10.810 1.00 84.94 89 VAL A CA 1
ATOM 681 C C . VAL A 1 89 ? -13.994 5.134 9.399 1.00 84.94 89 VAL A C 1
ATOM 683 O O . VAL A 1 89 ? -13.403 4.574 8.475 1.00 84.94 89 VAL A O 1
ATOM 686 N N . PHE A 1 90 ? -14.602 6.312 9.236 1.00 86.94 90 PHE A N 1
ATOM 687 C CA . PHE A 1 90 ? -14.630 7.018 7.955 1.00 86.94 90 PHE A CA 1
ATOM 688 C C . PHE A 1 90 ? -13.227 7.411 7.486 1.00 86.94 90 PHE A C 1
ATOM 690 O O . PHE A 1 90 ? -12.895 7.276 6.305 1.00 86.94 90 PHE A O 1
ATOM 697 N N . HIS A 1 91 ? -12.386 7.884 8.406 1.00 88.62 91 HIS A N 1
ATOM 698 C CA . HIS A 1 91 ? -11.019 8.266 8.085 1.00 88.62 91 HIS A CA 1
ATOM 699 C C . HIS A 1 91 ? -10.167 7.053 7.696 1.00 88.62 91 HIS A C 1
ATOM 701 O O . HIS A 1 91 ? -9.477 7.104 6.681 1.00 88.62 91 HIS A O 1
ATOM 707 N N . LEU A 1 92 ? -10.286 5.936 8.418 1.00 89.88 92 LEU A N 1
ATOM 708 C CA . LEU A 1 92 ? -9.634 4.672 8.084 1.00 89.88 92 LEU A CA 1
ATOM 709 C C . LEU A 1 92 ? -10.037 4.188 6.686 1.00 89.88 92 LEU A C 1
ATOM 711 O O . LEU A 1 92 ? -9.170 3.876 5.870 1.00 89.88 92 LEU A O 1
ATOM 715 N N . ALA A 1 93 ? -11.336 4.200 6.370 1.00 88.88 93 ALA A N 1
ATOM 716 C CA . ALA A 1 93 ? -11.826 3.827 5.044 1.00 88.88 93 ALA A CA 1
ATOM 717 C C . ALA A 1 93 ? -11.256 4.740 3.942 1.00 88.88 93 ALA A C 1
ATOM 719 O O . ALA A 1 93 ? -10.859 4.259 2.877 1.00 88.88 93 ALA A O 1
ATOM 720 N N . ARG A 1 94 ? -11.165 6.051 4.199 1.00 92.38 94 ARG A N 1
ATOM 721 C CA . ARG A 1 94 ? -10.563 7.023 3.274 1.00 92.38 94 ARG A CA 1
ATOM 722 C C . ARG A 1 94 ? -9.067 6.773 3.074 1.00 92.38 94 ARG A C 1
ATOM 724 O O . ARG A 1 94 ? -8.591 6.841 1.939 1.00 92.38 94 ARG A O 1
ATOM 731 N N . VAL A 1 95 ? -8.333 6.477 4.147 1.00 91.69 95 VAL A N 1
ATOM 732 C CA . VAL A 1 95 ? -6.906 6.133 4.083 1.00 91.69 95 VAL A CA 1
ATOM 733 C C . VAL A 1 95 ? -6.713 4.855 3.271 1.00 91.69 95 VAL A C 1
ATOM 735 O O . VAL A 1 95 ? -5.894 4.853 2.356 1.00 91.69 95 VAL A O 1
ATOM 738 N N . GLY A 1 96 ? -7.506 3.813 3.530 1.00 86.69 96 GLY A N 1
ATOM 739 C CA . GLY A 1 96 ? -7.435 2.542 2.808 1.00 86.69 96 GLY A CA 1
ATOM 740 C C . GLY A 1 96 ? -7.674 2.694 1.304 1.00 86.69 96 GLY A C 1
ATOM 741 O O . GLY A 1 96 ? -6.836 2.283 0.504 1.00 86.69 96 GLY A O 1
ATOM 742 N N . ARG A 1 97 ? -8.772 3.352 0.903 1.00 90.19 97 ARG A N 1
ATOM 743 C CA . ARG A 1 97 ? -9.131 3.508 -0.521 1.00 90.19 97 ARG A CA 1
ATOM 744 C C . ARG A 1 97 ? -8.219 4.462 -1.291 1.00 90.19 97 ARG A C 1
ATOM 746 O O . ARG A 1 97 ? -8.077 4.318 -2.497 1.00 90.19 97 ARG A O 1
ATOM 753 N N . GLY A 1 98 ? -7.636 5.456 -0.624 1.00 92.19 98 GLY A N 1
ATOM 754 C CA . GLY A 1 98 ? -6.827 6.478 -1.282 1.00 92.19 98 GLY A CA 1
ATOM 755 C C . GLY A 1 98 ? -5.324 6.232 -1.119 1.00 92.19 98 GLY A C 1
ATOM 756 O O . GLY A 1 98 ? -4.710 5.588 -1.968 1.00 92.19 98 GLY A O 1
ATOM 757 N N . PRO A 1 99 ? -4.68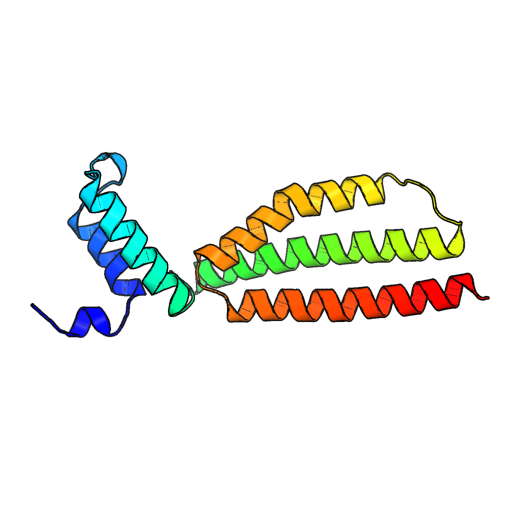4 6.817 -0.090 1.00 90.69 99 PRO A N 1
ATOM 758 C CA . PRO A 1 99 ? -3.248 6.660 0.152 1.00 90.69 99 PRO A CA 1
ATOM 759 C C . PRO A 1 99 ? -2.771 5.206 0.275 1.00 90.69 99 PRO A C 1
ATOM 761 O O . PRO A 1 99 ? -1.713 4.887 -0.259 1.00 90.69 99 PRO A O 1
ATOM 764 N N . GLY A 1 100 ? -3.534 4.341 0.950 1.00 90.81 100 GLY A N 1
ATOM 765 C CA . GLY A 1 100 ? -3.197 2.932 1.174 1.00 90.81 100 GLY A CA 1
ATOM 766 C C . GLY A 1 100 ? -3.129 2.148 -0.129 1.00 90.81 100 GLY A C 1
ATOM 767 O O . GLY A 1 100 ? -2.092 1.565 -0.431 1.00 90.81 100 GLY A O 1
ATOM 768 N N . CYS A 1 101 ? -4.189 2.229 -0.938 1.00 91.12 101 CYS A N 1
ATOM 769 C CA . CYS A 1 101 ? -4.233 1.642 -2.278 1.00 91.12 101 CYS A CA 1
ATOM 770 C C . CYS A 1 101 ? -3.055 2.122 -3.146 1.00 91.12 101 CYS A C 1
ATOM 772 O O . CYS A 1 101 ? -2.286 1.316 -3.657 1.00 91.12 101 CYS A O 1
ATOM 774 N N . ARG A 1 102 ? -2.806 3.440 -3.193 1.00 91.62 102 ARG A N 1
ATOM 775 C CA . ARG A 1 102 ? -1.677 4.009 -3.953 1.00 91.62 102 ARG A CA 1
ATOM 776 C C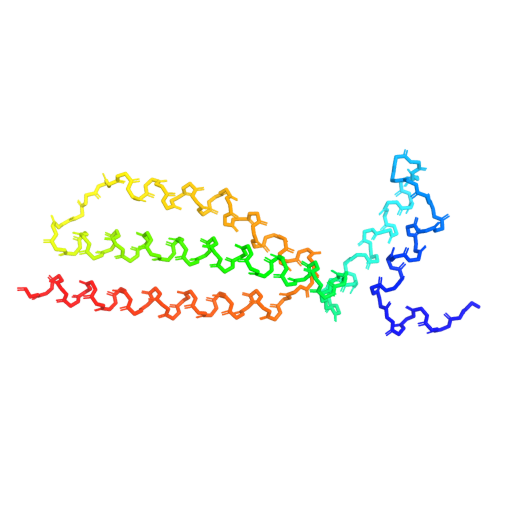 . ARG A 1 102 ? -0.309 3.529 -3.464 1.00 91.62 102 ARG A C 1
ATOM 778 O O . ARG A 1 102 ? 0.603 3.374 -4.273 1.00 91.62 102 ARG A O 1
ATOM 785 N N . ALA A 1 103 ? -0.125 3.351 -2.157 1.00 90.12 103 ALA A N 1
ATOM 786 C CA . ALA A 1 103 ? 1.125 2.840 -1.603 1.00 90.12 103 ALA A CA 1
ATOM 787 C C . ALA A 1 103 ? 1.321 1.350 -1.931 1.00 90.12 103 ALA A C 1
ATOM 789 O O . ALA A 1 103 ? 2.429 0.964 -2.305 1.00 90.12 103 AL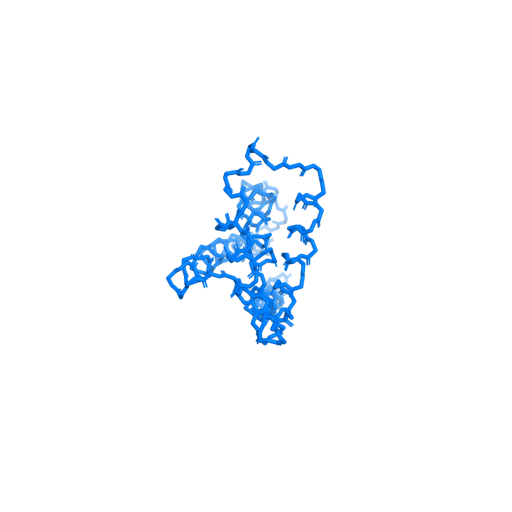A A O 1
ATOM 790 N N . ASP A 1 104 ? 0.259 0.542 -1.850 1.00 91.50 104 ASP A N 1
ATOM 791 C CA . ASP A 1 104 ? 0.288 -0.874 -2.234 1.00 91.50 104 ASP A CA 1
ATOM 792 C C . ASP A 1 104 ? 0.587 -1.050 -3.727 1.00 91.50 104 ASP A C 1
ATOM 794 O O . ASP A 1 104 ? 1.499 -1.792 -4.096 1.00 91.50 104 ASP A O 1
ATOM 798 N N . ASP A 1 105 ? -0.108 -0.293 -4.579 1.00 91.06 105 ASP A N 1
ATOM 799 C CA . ASP A 1 105 ? 0.094 -0.292 -6.027 1.00 91.06 105 ASP A CA 1
ATOM 800 C C . ASP A 1 105 ? 1.525 0.099 -6.384 1.00 91.06 105 ASP A C 1
ATOM 802 O O . ASP A 1 105 ? 2.175 -0.566 -7.185 1.00 91.06 105 ASP A O 1
ATOM 806 N N . ARG A 1 106 ? 2.082 1.130 -5.738 1.00 88.31 106 ARG A N 1
ATOM 807 C CA . ARG A 1 106 ? 3.484 1.516 -5.956 1.00 88.31 106 ARG A CA 1
ATOM 808 C C . ARG A 1 106 ? 4.459 0.400 -5.601 1.00 88.31 106 ARG A C 1
ATOM 810 O O . ARG A 1 106 ? 5.461 0.248 -6.295 1.00 88.31 106 ARG A O 1
ATOM 817 N N . LEU A 1 107 ? 4.212 -0.371 -4.542 1.00 88.56 107 LEU A N 1
ATOM 818 C CA . LEU A 1 107 ? 5.052 -1.526 -4.209 1.00 88.56 107 LEU A CA 1
ATOM 819 C C . LEU A 1 107 ? 4.861 -2.669 -5.214 1.00 88.56 107 LEU A C 1
ATOM 821 O O . LEU A 1 107 ? 5.845 -3.286 -5.617 1.00 88.56 107 LEU A O 1
ATOM 825 N N . ARG A 1 108 ? 3.621 -2.915 -5.657 1.00 87.75 108 ARG A N 1
ATOM 826 C CA . ARG A 1 108 ? 3.290 -3.914 -6.680 1.00 87.75 108 ARG A CA 1
ATOM 827 C C . ARG A 1 108 ? 3.983 -3.607 -8.007 1.00 87.75 108 ARG A C 1
ATOM 829 O O . ARG A 1 108 ? 4.748 -4.433 -8.484 1.00 87.75 108 ARG A O 1
ATOM 836 N N . TYR A 1 109 ? 3.758 -2.422 -8.566 1.00 85.88 109 TYR A N 1
ATOM 837 C CA . TYR A 1 109 ? 4.284 -2.021 -9.875 1.00 85.88 109 TYR A CA 1
ATOM 838 C C . TYR A 1 109 ? 5.774 -1.685 -9.864 1.00 85.88 109 TYR A C 1
ATOM 840 O O . TYR A 1 109 ? 6.378 -1.570 -10.922 1.00 85.88 109 TYR A O 1
ATOM 848 N N . SER A 1 110 ? 6.388 -1.536 -8.688 1.00 85.94 110 SER A N 1
ATOM 849 C CA . SER A 1 110 ? 7.845 -1.454 -8.598 1.00 85.94 110 SER A CA 1
ATOM 850 C C . SER A 1 110 ? 8.517 -2.810 -8.435 1.00 85.94 110 SER A C 1
ATOM 852 O O . SER A 1 110 ? 9.733 -2.816 -8.373 1.00 85.94 110 SER A O 1
ATOM 854 N N . GLY A 1 111 ? 7.794 -3.933 -8.344 1.00 85.50 111 GLY A N 1
ATOM 855 C CA . GLY A 1 111 ? 8.407 -5.258 -8.164 1.00 85.50 111 GLY A CA 1
ATOM 856 C C . GLY A 1 111 ? 8.953 -5.531 -6.762 1.00 85.50 111 GLY A C 1
ATOM 857 O O . GLY A 1 111 ? 9.635 -6.529 -6.525 1.00 85.50 111 GLY A O 1
ATOM 858 N N . ASP A 1 112 ? 8.622 -4.693 -5.775 1.00 89.38 112 ASP A N 1
ATOM 859 C CA . ASP A 1 112 ? 9.045 -4.875 -4.383 1.00 89.38 112 ASP A CA 1
ATOM 860 C C . ASP A 1 112 ? 8.120 -5.842 -3.618 1.00 89.38 112 ASP A C 1
ATOM 862 O O . ASP A 1 112 ? 7.584 -5.560 -2.538 1.00 89.38 112 ASP A O 1
ATOM 866 N N . LEU A 1 113 ? 7.899 -7.014 -4.216 1.00 87.00 113 LEU A N 1
ATOM 867 C CA . LEU A 1 113 ? 6.902 -7.989 -3.775 1.00 87.00 113 LEU A CA 1
ATOM 868 C C . LEU A 1 113 ? 7.220 -8.565 -2.393 1.00 87.00 113 LEU A C 1
ATOM 870 O O . LEU A 1 113 ? 6.312 -8.769 -1.586 1.00 87.00 113 LEU A O 1
ATOM 874 N N . ARG A 1 114 ? 8.505 -8.784 -2.082 1.00 90.12 114 ARG A N 1
ATOM 875 C CA . ARG A 1 114 ? 8.932 -9.302 -0.771 1.00 90.12 114 ARG A CA 1
ATOM 876 C C . ARG A 1 114 ? 8.564 -8.340 0.356 1.00 90.12 114 ARG A C 1
ATOM 878 O O . ARG A 1 114 ? 8.029 -8.772 1.377 1.00 90.12 114 ARG A O 1
ATOM 885 N N . PHE A 1 115 ? 8.815 -7.046 0.160 1.00 92.06 115 PHE A N 1
ATOM 886 C CA . PHE A 1 115 ? 8.481 -6.027 1.149 1.00 92.06 115 PHE A CA 1
ATOM 887 C C . PHE A 1 115 ? 6.965 -5.855 1.289 1.00 92.06 115 PHE A C 1
ATOM 889 O O . PHE A 1 115 ? 6.447 -5.832 2.405 1.00 92.06 115 PHE A O 1
ATOM 896 N N . ARG A 1 116 ? 6.233 -5.842 0.168 1.00 92.12 116 ARG A N 1
ATOM 897 C CA . ARG A 1 116 ? 4.763 -5.827 0.164 1.00 92.12 116 ARG A CA 1
ATOM 898 C C . ARG A 1 116 ? 4.177 -6.997 0.963 1.00 92.12 116 ARG A C 1
ATOM 900 O O . ARG A 1 116 ? 3.365 -6.793 1.862 1.00 92.12 116 ARG A O 1
ATOM 907 N N . GLN A 1 117 ? 4.639 -8.221 0.707 1.00 92.31 117 GLN A N 1
ATOM 908 C CA . GLN A 1 117 ? 4.218 -9.413 1.455 1.00 92.31 117 GLN A CA 1
ATOM 909 C C . GLN A 1 117 ? 4.577 -9.335 2.943 1.00 92.31 117 GLN A C 1
ATOM 911 O O . GLN A 1 117 ? 3.855 -9.868 3.787 1.00 92.31 117 GLN A O 1
ATOM 916 N N . GLN A 1 118 ? 5.703 -8.711 3.294 1.00 94.19 118 GLN A N 1
ATOM 917 C CA . GLN A 1 118 ? 6.071 -8.486 4.690 1.00 94.19 118 GLN A CA 1
ATOM 918 C C . GLN A 1 118 ? 5.093 -7.525 5.377 1.00 94.19 118 GLN A C 1
ATOM 920 O O . GLN A 1 118 ? 4.617 -7.849 6.464 1.00 94.19 118 GLN A O 1
ATOM 925 N N . ILE A 1 119 ? 4.736 -6.407 4.735 1.00 92.69 119 ILE A N 1
ATOM 926 C CA . ILE A 1 119 ? 3.724 -5.469 5.245 1.00 92.69 119 ILE A CA 1
ATOM 927 C C . ILE A 1 119 ? 2.385 -6.174 5.454 1.00 92.69 119 ILE A C 1
ATOM 929 O O . ILE A 1 119 ? 1.818 -6.072 6.538 1.00 92.69 119 ILE A O 1
ATOM 933 N N . ILE A 1 120 ? 1.905 -6.934 4.464 1.00 90.56 120 ILE A N 1
ATOM 934 C CA . ILE A 1 120 ? 0.623 -7.649 4.561 1.00 90.56 120 ILE A CA 1
ATOM 935 C C . ILE A 1 120 ? 0.643 -8.629 5.739 1.00 90.56 120 ILE A C 1
ATOM 937 O O . ILE A 1 120 ? -0.274 -8.637 6.559 1.00 90.56 120 ILE A O 1
ATOM 941 N N . ARG A 1 121 ? 1.715 -9.419 5.886 1.00 94.12 121 ARG A N 1
ATOM 942 C CA . ARG A 1 121 ? 1.857 -10.354 7.015 1.00 94.12 121 ARG A CA 1
ATOM 943 C C . ARG A 1 121 ? 1.871 -9.641 8.365 1.00 94.12 121 ARG A C 1
ATOM 945 O O . ARG A 1 121 ? 1.259 -10.131 9.313 1.00 94.12 121 ARG A O 1
ATOM 952 N N . LEU A 1 122 ? 2.563 -8.508 8.467 1.00 93.50 122 LEU A N 1
ATOM 953 C CA . LEU A 1 122 ? 2.592 -7.706 9.691 1.00 93.50 122 LEU A CA 1
ATOM 954 C C . LEU A 1 122 ? 1.219 -7.107 10.003 1.00 93.50 122 LEU A C 1
ATOM 956 O O . LEU A 1 122 ? 0.783 -7.185 11.147 1.00 93.50 122 LEU A O 1
ATOM 960 N N . ALA A 1 123 ? 0.513 -6.591 8.996 1.00 90.06 123 ALA A N 1
ATOM 961 C CA . ALA A 1 123 ? -0.830 -6.048 9.150 1.00 90.06 123 ALA A CA 1
ATOM 962 C C . ALA A 1 123 ? -1.823 -7.114 9.639 1.00 90.06 123 ALA A C 1
ATOM 964 O O . ALA A 1 123 ? -2.550 -6.865 10.596 1.00 90.06 123 ALA A O 1
ATOM 965 N N . VAL A 1 124 ? -1.804 -8.322 9.061 1.00 92.44 124 VAL A N 1
ATOM 966 C CA . VAL A 1 124 ? -2.657 -9.449 9.495 1.00 92.44 124 VAL A CA 1
ATOM 967 C C . VAL A 1 124 ? -2.350 -9.865 10.935 1.00 92.44 124 VAL A C 1
ATOM 969 O O . VAL A 1 124 ? -3.255 -10.060 11.742 1.00 92.44 124 VAL A O 1
ATOM 972 N N . ARG A 1 125 ? -1.067 -9.974 11.299 1.00 93.56 125 ARG A N 1
ATOM 973 C CA . ARG A 1 125 ? -0.676 -10.314 12.678 1.00 93.56 125 ARG A CA 1
ATOM 974 C C . ARG A 1 125 ? -1.087 -9.233 13.676 1.00 93.56 125 ARG A C 1
ATOM 976 O O . ARG A 1 125 ? -1.554 -9.563 14.762 1.00 93.56 125 ARG A O 1
ATOM 983 N N . GLY A 1 126 ? -0.893 -7.966 13.314 1.00 92.69 126 GLY A N 1
ATOM 984 C CA . GLY A 1 126 ? -1.234 -6.820 14.151 1.00 92.69 126 GLY A CA 1
ATOM 985 C C . GLY A 1 126 ? -2.738 -6.703 14.369 1.00 92.69 126 GLY A C 1
ATOM 986 O O . GLY A 1 126 ? -3.180 -6.624 15.511 1.00 92.69 126 GLY A O 1
ATOM 987 N N . THR A 1 127 ? -3.524 -6.743 13.291 1.00 92.75 127 THR A N 1
ATOM 988 C CA . THR A 1 127 ? -4.997 -6.697 13.354 1.00 92.75 127 THR A CA 1
ATOM 989 C C . THR A 1 127 ? -5.537 -7.856 14.186 1.00 92.75 127 THR A C 1
ATOM 991 O O . THR A 1 127 ? -6.207 -7.615 15.180 1.00 92.75 127 THR A O 1
ATOM 994 N N . GLY A 1 128 ? -5.084 -9.091 13.947 1.00 93.12 128 GLY A N 1
ATOM 995 C CA . GLY A 1 128 ? -5.478 -10.236 14.777 1.00 93.12 128 GLY A CA 1
ATOM 996 C C . GLY A 1 128 ? -5.044 -10.152 16.253 1.00 93.12 128 GLY A C 1
ATOM 997 O O . GLY A 1 128 ? -5.597 -10.849 17.107 1.00 93.12 128 GLY A O 1
ATOM 998 N N . ALA A 1 129 ? -4.043 -9.339 16.606 1.00 94.56 129 ALA A N 1
ATOM 999 C CA . ALA A 1 129 ? -3.715 -9.053 18.005 1.00 94.56 129 ALA A CA 1
ATOM 1000 C C . ALA A 1 129 ? -4.687 -8.035 18.624 1.00 94.56 129 ALA A C 1
ATOM 1002 O O . ALA A 1 129 ? -5.146 -8.254 19.746 1.00 94.56 129 ALA A O 1
ATOM 1003 N N . VAL A 1 130 ? -5.028 -6.975 17.884 1.00 93.94 130 VAL A N 1
ATOM 1004 C CA . VAL A 1 130 ? -6.046 -5.986 18.273 1.00 93.94 130 VAL A CA 1
ATOM 1005 C C . VAL A 1 130 ? -7.396 -6.668 18.470 1.00 93.94 130 VAL A C 1
ATOM 1007 O O . VAL A 1 130 ? -7.987 -6.519 19.531 1.00 93.94 130 VAL A O 1
ATOM 1010 N N . ASP A 1 131 ? -7.829 -7.506 17.529 1.00 92.62 131 ASP A N 1
ATOM 1011 C CA . ASP A 1 131 ? -9.139 -8.166 17.578 1.00 92.62 131 ASP A CA 1
ATOM 1012 C C . ASP A 1 131 ? -9.275 -9.055 18.814 1.00 92.62 131 ASP A C 1
ATOM 1014 O O . ASP A 1 131 ? -10.286 -9.037 19.514 1.00 92.62 131 ASP A O 1
ATOM 1018 N N . ARG A 1 132 ? -8.213 -9.803 19.140 1.00 93.88 132 ARG A N 1
ATOM 1019 C CA . ARG A 1 132 ? -8.161 -10.618 20.361 1.00 93.88 132 ARG A CA 1
ATOM 1020 C C . ARG A 1 132 ? -8.224 -9.767 21.626 1.00 93.88 132 ARG A C 1
ATOM 1022 O O . ARG A 1 132 ? -8.797 -10.213 22.617 1.00 93.88 132 ARG A O 1
ATOM 1029 N N . MET A 1 133 ? -7.626 -8.580 21.614 1.00 92.94 133 MET A N 1
ATOM 1030 C CA . MET A 1 133 ? -7.660 -7.652 22.742 1.00 92.94 133 MET A CA 1
ATOM 1031 C C . MET A 1 133 ? -9.053 -7.041 22.909 1.00 92.94 133 MET A C 1
ATOM 1033 O O . MET A 1 133 ? -9.622 -7.133 23.993 1.00 92.94 133 MET A O 1
ATOM 1037 N N . SER A 1 134 ? -9.641 -6.524 21.830 1.00 90.38 134 SER A N 1
ATOM 1038 C CA . SER A 1 134 ? -11.015 -6.013 21.788 1.00 90.38 134 SER A CA 1
ATOM 1039 C C . SER A 1 134 ? -12.030 -7.067 22.233 1.00 90.38 134 SER A C 1
ATOM 1041 O O . SER A 1 134 ? -12.901 -6.788 23.051 1.00 90.38 134 SER A O 1
ATOM 1043 N N . ALA A 1 135 ? -11.883 -8.317 21.783 1.00 89.69 135 ALA A N 1
ATOM 1044 C CA . ALA A 1 135 ? -12.750 -9.417 22.199 1.00 89.69 135 ALA A CA 1
ATOM 1045 C C . ALA A 1 135 ? -12.644 -9.746 23.696 1.00 89.69 135 ALA A C 1
ATOM 1047 O O . ALA A 1 135 ? -13.624 -10.195 24.285 1.00 89.69 135 ALA A O 1
ATOM 1048 N N . ARG A 1 136 ? -11.474 -9.548 24.319 1.00 91.19 136 ARG A N 1
ATOM 1049 C CA . ARG A 1 136 ? -11.316 -9.691 25.775 1.00 91.19 136 ARG A CA 1
ATOM 1050 C C . ARG A 1 136 ? -11.993 -8.546 26.519 1.00 91.19 136 ARG A C 1
ATOM 1052 O O . ARG A 1 136 ? -12.673 -8.815 27.498 1.00 91.19 136 ARG A O 1
ATOM 1059 N N . LEU A 1 137 ? -11.836 -7.314 26.033 1.00 89.25 137 LEU A N 1
ATOM 1060 C CA . LEU A 1 137 ? -12.480 -6.133 26.614 1.00 89.25 137 LEU A CA 1
ATOM 1061 C C . LEU A 1 137 ? -14.009 -6.215 26.542 1.00 89.25 137 LEU A C 1
ATOM 1063 O O . LEU A 1 137 ? -14.667 -5.865 27.501 1.00 89.25 137 LEU A O 1
ATOM 1067 N N . ASN A 1 138 ? -14.570 -6.764 25.464 1.00 82.94 138 ASN A N 1
ATOM 1068 C CA . ASN A 1 138 ? -16.019 -6.965 25.329 1.00 82.94 138 ASN A CA 1
ATOM 1069 C C . ASN A 1 138 ? -16.618 -8.015 26.285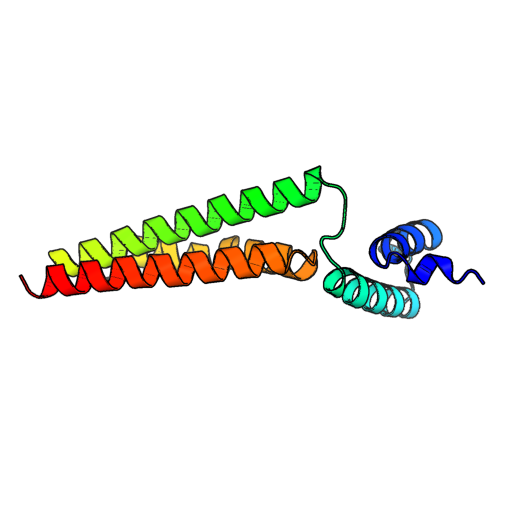 1.00 82.94 138 ASN A C 1
ATOM 1071 O O . ASN A 1 138 ? -17.838 -8.122 26.380 1.00 82.94 138 ASN A O 1
ATOM 1075 N N . ARG A 1 139 ? -15.792 -8.863 26.912 1.00 80.31 139 ARG A N 1
ATOM 1076 C CA . ARG A 1 139 ? -16.246 -9.948 27.803 1.00 80.31 139 ARG A CA 1
ATOM 1077 C C . ARG A 1 139 ? -16.110 -9.614 29.289 1.00 80.31 139 ARG A C 1
ATOM 1079 O O . ARG A 1 139 ? -16.608 -10.397 30.094 1.00 80.31 139 ARG A O 1
ATOM 1086 N N . GLY A 1 140 ? -15.375 -8.556 29.632 1.00 61.81 140 GLY A N 1
ATOM 1087 C CA . GLY A 1 140 ? -15.157 -8.098 31.007 1.00 61.81 140 GLY A CA 1
ATOM 1088 C C . GLY A 1 140 ? -16.001 -6.876 31.296 1.00 61.81 140 GLY A C 1
ATOM 1089 O O . GLY A 1 140 ? -16.577 -6.836 32.401 1.00 61.81 140 GLY A O 1
#

Foldseek 3Di:
DDPVCVVQLLVVLVVLCVVQDDPVNDDPVSVVVNVVSLVVNLQVAFHDDPVVVVVLLVLQCVLLVVLLVLLLVQLQCCLQPNDDPDPSVVVSVVSCVPSNVVSLVNCNSRSHVVSSVVSVVVSVVSNVVSNVVSVVSNVD

Secondary structure (DSSP, 8-state):
--GGGGG-HHHHHHHHHHHH--GGG--HHHHHHHHHHHHHHHHHS--S-HHHHHHHHHHHHHHHHHHHHHHHHHHHHHHHH-----HHHHHHHHHIIIIIHHHHHHHHHTT-HHHHHHHHHHHHHHHHHHHHHHHHHTT-

Sequence (140 aa):
MSTELVSRPVMAVEQFRQEHGDVDSWSSVDWEVHQNLMEIAVAHGPIGGLRATAGRRAVAVVVFGYAFVLYAVTELTSAIRGPQPTRLVFHLARVGRGPGCRADDRLRYSGDLRFRQQIIRLAVRGTGAVDRMSARLNRG

Radius of gyration: 20.88 Å; chains: 1; bounding box: 44×23×62 Å